Protein AF-A0A4S3KT62-F1 (afdb_monomer)

pLDDT: mean 80.9, std 19.85, range [43.88, 98.56]

Secondary structure (DSSP, 8-state):
------S---SSS-------------------------PPPPPS-------GGG---PPPPPBPHHHHHHHHHHHTT--GGGGSSSSS-B-TTSPEEEEEEESS--HHHHHHHHHTT-EEEEEEGGGTEEEEEE-GGGHHHHHTSTTEEEEE--------

Radius of gyration: 25.29 Å; Cα contacts (8 Å, |Δi|>4): 196; chains: 1; bounding box: 35×58×88 Å

Solvent-accessible surface area (backbone atoms only — not comparable to full-atom values): 10261 Å² total; per-residue (Å²): 140,90,88,89,80,89,90,84,88,83,86,87,86,87,89,87,84,82,81,95,78,82,88,80,92,77,75,94,75,84,73,83,74,76,85,72,78,82,72,78,77,74,78,91,79,74,78,72,75,73,63,79,80,75,63,68,84,72,79,59,25,56,64,39,66,71,56,54,52,51,26,53,41,46,76,73,66,49,62,34,74,75,24,68,74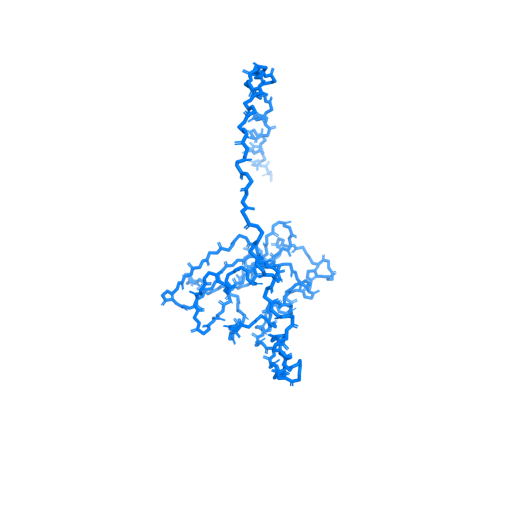,64,67,50,40,32,42,98,86,50,24,37,43,36,31,37,32,33,82,63,69,43,74,68,47,54,52,51,39,40,74,32,45,42,37,82,72,46,77,39,60,96,74,22,31,38,34,28,32,28,43,51,87,34,52,65,50,44,25,62,41,81,58,44,60,32,36,37,55,57,84,70,86,77,84,124

Nearest PDB structures (foldseek):
  8c4x-assembly2_B  TM=6.995E-01  e=1.129E-01  Actinomadura keratinilytica
  4f3q-assembly1_A  TM=5.411E-01  e=3.584E-01  Coxiella burnetii RSA 493
  3c9g-assembly1_B  TM=4.752E-01  e=4.383E+00  Archaeoglobus fulgidus DSM 4304

Mean predicted aligned error: 13.96 Å

Organism: NCBI:txid993689

Sequence (160 aa):
MPKKKLAYLRMAHECARLPLLFMLLGALGACAVPAVPERPAPPAAALNAMDPRAATTRVPAPVAPALRAAAAALLGGAAPADYARGSVRADASGRLQVYVHADAVTPALVAALEQAGLRQTSAVPALDVVQGWVAPRDLDALAHVAGVSAITPPRYAVTR

Foldseek 3Di:
DDDDDDDPPPDPDDDPDDDDDDDDDDDPPPPDDPDDPDDPDDPPPDPPPPPPVPPPPDDFAAEDPVLLVLLVVVVVPDQQVVQCDDLWHADNVRWIKKKFAFPFDDPVLQVQLVVLAFPPWDDDRVRNIIIGTGHSVSRRSNRPRPGTRHMGGDDDPPPD

Structure (mmCIF, N/CA/C/O backbone):
data_AF-A0A4S3KT62-F1
#
_entry.id   AF-A0A4S3KT62-F1
#
loop_
_atom_site.group_PDB
_atom_site.id
_atom_site.type_symbol
_atom_site.label_atom_id
_atom_site.label_alt_id
_atom_site.label_comp_id
_atom_site.label_asym_id
_atom_site.label_entity_id
_atom_site.label_seq_id
_atom_site.pdbx_PDB_ins_code
_atom_site.Cartn_x
_atom_site.Cartn_y
_atom_site.Cartn_z
_atom_site.occupancy
_atom_site.B_iso_or_equiv
_atom_site.auth_seq_id
_atom_site.auth_comp_id
_atom_site.auth_asym_id
_atom_site.auth_atom_id
_atom_site.pdbx_PDB_model_num
ATOM 1 N N . MET A 1 1 ? 9.739 14.536 -41.100 1.00 43.88 1 MET A N 1
ATOM 2 C CA . MET A 1 1 ? 9.854 15.971 -40.750 1.00 43.88 1 MET A CA 1
ATOM 3 C C . MET A 1 1 ? 8.962 16.279 -39.546 1.00 43.88 1 MET A C 1
ATOM 5 O O . MET A 1 1 ? 7.774 15.993 -39.625 1.00 43.88 1 MET A O 1
ATOM 9 N N . PRO A 1 2 ? 9.519 16.783 -38.429 1.00 51.16 2 PRO A N 1
ATOM 10 C CA . PRO A 1 2 ? 8.846 16.909 -37.133 1.00 51.16 2 PRO A CA 1
ATOM 11 C C . PRO A 1 2 ? 8.426 18.359 -36.835 1.00 51.16 2 PRO A C 1
ATOM 13 O O . PRO A 1 2 ? 9.245 19.260 -36.973 1.00 51.16 2 PRO A O 1
ATOM 16 N N . LYS A 1 3 ? 7.197 18.607 -36.360 1.00 49.03 3 LYS A N 1
ATOM 17 C CA . LYS A 1 3 ? 6.813 19.906 -35.760 1.00 49.03 3 LYS A CA 1
ATOM 18 C C . LYS A 1 3 ? 5.662 19.772 -34.760 1.00 49.03 3 LYS A C 1
ATOM 20 O O . LYS A 1 3 ? 4.564 20.200 -35.076 1.00 49.03 3 LYS A O 1
ATOM 25 N N . LYS A 1 4 ? 5.902 19.219 -33.564 1.00 50.59 4 LYS A N 1
ATOM 26 C CA . LYS A 1 4 ? 5.100 19.509 -32.348 1.00 50.59 4 LYS A CA 1
ATOM 27 C C . LYS A 1 4 ? 5.974 19.390 -31.086 1.00 50.59 4 LYS A C 1
ATOM 29 O O . LYS A 1 4 ? 5.786 18.509 -30.258 1.00 50.59 4 LYS A O 1
ATOM 34 N N . LYS A 1 5 ? 6.981 20.263 -30.978 1.00 52.66 5 LYS A N 1
ATOM 35 C CA . LYS A 1 5 ? 7.607 20.667 -29.704 1.00 52.66 5 LYS A CA 1
ATOM 36 C C . LYS A 1 5 ? 7.093 22.076 -29.376 1.00 52.66 5 LYS A C 1
ATOM 38 O O . LYS A 1 5 ? 6.821 22.829 -30.302 1.00 52.66 5 LYS A O 1
ATOM 43 N N . LEU A 1 6 ? 7.066 22.410 -28.085 1.00 53.78 6 LEU A N 1
ATOM 44 C CA . LEU A 1 6 ? 6.725 23.707 -27.472 1.00 53.78 6 LEU A CA 1
ATOM 45 C C . LEU A 1 6 ? 5.236 24.004 -27.247 1.00 53.78 6 LEU A C 1
ATOM 47 O O . LEU A 1 6 ? 4.636 24.786 -27.972 1.00 53.78 6 LEU A O 1
ATOM 51 N N . ALA A 1 7 ? 4.688 23.474 -26.151 1.00 51.69 7 ALA A N 1
ATOM 52 C CA . ALA A 1 7 ? 3.629 24.153 -25.397 1.00 51.69 7 ALA A CA 1
ATOM 53 C C . ALA A 1 7 ? 3.525 23.625 -23.951 1.00 51.69 7 ALA A C 1
ATOM 55 O O . ALA A 1 7 ? 2.437 23.303 -23.505 1.00 51.69 7 ALA A O 1
ATOM 56 N N . TYR A 1 8 ? 4.636 23.467 -23.219 1.00 46.19 8 TYR A N 1
ATOM 57 C CA . TYR A 1 8 ? 4.567 23.124 -21.783 1.00 46.19 8 TYR A CA 1
ATOM 58 C C . TYR A 1 8 ? 5.753 23.688 -20.982 1.00 46.19 8 TYR A C 1
ATOM 60 O O . TYR A 1 8 ? 6.377 23.015 -20.172 1.00 46.19 8 TYR A O 1
ATOM 68 N N . LEU A 1 9 ? 6.088 24.954 -21.237 1.00 50.56 9 LEU A N 1
ATOM 69 C CA . LEU A 1 9 ? 7.037 25.736 -20.438 1.00 50.56 9 LEU A CA 1
ATOM 70 C C . LEU A 1 9 ? 6.368 27.069 -20.074 1.00 50.56 9 LEU A C 1
ATOM 72 O O . LEU A 1 9 ? 6.695 28.107 -20.639 1.00 50.56 9 LEU A O 1
ATOM 76 N N . ARG A 1 10 ? 5.338 27.032 -19.213 1.00 50.53 10 ARG A N 1
ATOM 77 C CA . ARG A 1 10 ? 4.727 28.253 -18.644 1.00 50.53 10 ARG A CA 1
ATOM 78 C C . ARG A 1 10 ? 3.808 28.024 -17.429 1.00 50.53 10 ARG A C 1
ATOM 80 O O . ARG A 1 10 ? 2.753 28.629 -17.349 1.00 50.53 10 ARG A O 1
ATOM 87 N N . MET A 1 11 ? 4.187 27.172 -16.473 1.00 49.84 11 MET A N 1
ATOM 88 C CA . MET A 1 11 ? 3.532 27.143 -15.142 1.00 49.84 11 MET A CA 1
ATOM 89 C C . MET A 1 11 ? 4.532 26.918 -13.997 1.00 49.84 11 MET A C 1
ATOM 91 O O . MET A 1 11 ? 4.229 26.273 -13.002 1.00 49.84 11 MET A O 1
ATOM 95 N N . ALA A 1 12 ? 5.752 27.434 -14.143 1.00 49.59 12 ALA A N 1
ATOM 96 C CA . ALA A 1 12 ? 6.780 27.367 -13.108 1.00 49.59 12 ALA A CA 1
ATOM 97 C C . ALA A 1 12 ? 7.318 28.764 -12.796 1.00 49.59 12 ALA A C 1
ATOM 99 O O . ALA A 1 12 ? 8.511 28.975 -12.889 1.00 49.59 12 ALA A O 1
ATOM 100 N N . HIS A 1 13 ? 6.450 29.730 -12.499 1.00 46.94 13 HIS A N 1
ATOM 101 C CA . HIS A 1 13 ? 6.832 31.029 -11.937 1.00 46.94 13 HIS A CA 1
ATOM 102 C C . HIS A 1 13 ? 5.561 31.704 -11.426 1.00 46.94 13 HIS A C 1
ATOM 104 O O . HIS A 1 13 ? 4.910 32.360 -12.217 1.00 46.94 13 HIS A O 1
ATOM 110 N N . GLU A 1 14 ? 5.182 31.474 -10.164 1.00 50.09 14 GLU A N 1
ATOM 111 C CA . GLU A 1 14 ? 4.379 32.378 -9.310 1.00 50.09 14 GLU A CA 1
ATOM 112 C C . GLU A 1 14 ? 3.815 31.599 -8.115 1.00 50.09 14 GLU A C 1
ATOM 114 O O . GLU A 1 14 ? 2.719 31.061 -8.161 1.00 50.09 14 GLU A O 1
ATOM 119 N N . CYS A 1 15 ? 4.598 31.498 -7.041 1.00 46.06 15 CYS A N 1
ATOM 120 C CA . CYS A 1 15 ? 4.083 31.440 -5.665 1.00 46.06 15 CYS A CA 1
ATOM 121 C C . CYS A 1 15 ? 5.236 31.687 -4.678 1.00 46.06 15 CYS A C 1
ATOM 123 O O . CYS A 1 15 ? 5.443 30.973 -3.704 1.00 46.06 15 CYS A O 1
ATOM 125 N N . ALA A 1 16 ? 6.044 32.704 -4.980 1.00 52.78 16 ALA A N 1
ATOM 126 C CA . ALA A 1 16 ? 7.079 33.226 -4.102 1.00 52.78 16 ALA A CA 1
ATOM 127 C C . ALA A 1 16 ? 6.808 34.718 -3.924 1.00 52.78 16 ALA A C 1
ATOM 129 O O . ALA A 1 16 ? 7.334 35.533 -4.677 1.00 52.78 16 ALA A O 1
ATOM 130 N N . ARG A 1 17 ? 5.908 35.046 -2.991 1.00 56.53 17 ARG A N 1
ATOM 131 C CA . ARG A 1 17 ? 5.770 36.349 -2.317 1.00 56.53 17 ARG A CA 1
ATOM 132 C C . ARG A 1 17 ? 4.512 36.314 -1.452 1.00 56.53 17 ARG A C 1
ATOM 134 O O . ARG A 1 17 ? 3.429 36.652 -1.913 1.00 56.53 17 ARG A O 1
ATOM 141 N N . LEU A 1 18 ? 4.668 35.953 -0.182 1.00 46.91 18 LEU A N 1
ATOM 142 C CA . LEU A 1 18 ? 3.837 36.570 0.845 1.00 46.91 18 LEU A CA 1
ATOM 143 C C . LEU A 1 18 ? 4.728 37.194 1.918 1.00 46.91 18 LEU A C 1
ATOM 145 O O . LEU A 1 18 ? 5.777 36.631 2.244 1.00 46.91 18 LEU A O 1
ATOM 149 N N . PRO A 1 19 ? 4.362 38.400 2.376 1.00 57.19 19 PRO A N 1
ATOM 150 C CA . PRO A 1 19 ? 5.253 39.278 3.090 1.00 57.19 19 PRO A CA 1
ATOM 151 C C . PRO A 1 19 ? 5.316 38.934 4.575 1.00 57.19 19 PRO A C 1
ATOM 153 O O . PRO A 1 19 ? 4.338 38.609 5.243 1.00 57.19 19 PRO A O 1
ATOM 156 N N . LEU A 1 20 ? 6.533 39.097 5.058 1.00 58.12 20 LEU A N 1
ATOM 157 C CA . LEU A 1 20 ? 6.949 39.314 6.424 1.00 58.12 20 LEU A CA 1
ATOM 158 C C . LEU A 1 20 ? 6.267 40.587 6.957 1.00 58.12 20 LEU A C 1
ATOM 160 O O . LEU A 1 20 ? 6.768 41.676 6.707 1.00 58.12 20 LEU A O 1
ATOM 164 N N . LEU A 1 21 ? 5.118 40.470 7.634 1.00 56.38 21 LEU A N 1
ATOM 165 C CA . LEU A 1 21 ? 4.583 41.522 8.512 1.00 56.38 21 LEU A CA 1
ATOM 166 C C . LEU A 1 21 ? 3.419 41.008 9.381 1.00 56.38 21 LEU A C 1
ATOM 168 O O . LEU A 1 21 ? 2.261 41.112 9.001 1.00 56.38 21 LEU A O 1
ATOM 172 N N . PHE A 1 22 ? 3.719 40.501 10.574 1.00 50.97 22 PHE A N 1
ATOM 173 C CA . PHE A 1 22 ? 2.825 40.657 11.728 1.00 50.97 22 PHE A CA 1
ATOM 174 C C . PHE A 1 22 ? 3.692 40.734 12.992 1.00 50.97 22 PHE A C 1
ATOM 176 O O . PHE A 1 22 ? 3.858 39.782 13.749 1.00 50.97 22 PHE A O 1
ATOM 183 N N . MET A 1 23 ? 4.323 41.899 13.163 1.00 55.16 23 MET A N 1
ATOM 184 C CA . MET A 1 23 ? 4.596 42.423 14.496 1.00 55.16 23 MET A CA 1
ATOM 185 C C . MET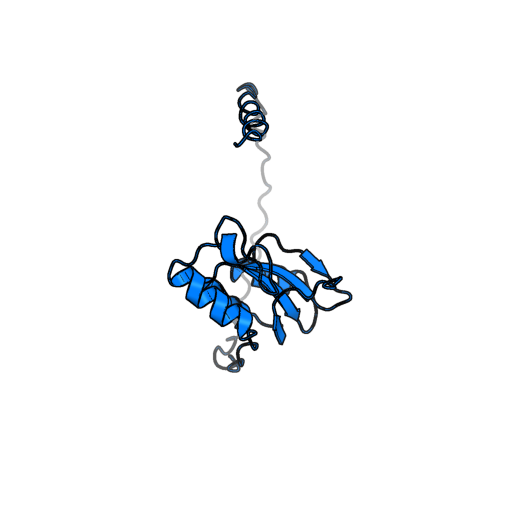 A 1 23 ? 3.256 42.791 15.139 1.00 55.16 23 MET A C 1
ATOM 187 O O . MET A 1 23 ? 2.465 43.473 14.498 1.00 55.16 23 MET A O 1
ATOM 191 N N . LEU A 1 24 ? 3.057 42.371 16.388 1.00 49.00 24 LEU A N 1
ATOM 192 C CA . LEU A 1 24 ? 2.527 43.122 17.542 1.00 49.00 24 LEU A CA 1
ATOM 193 C C . LEU A 1 24 ? 1.879 42.110 18.506 1.00 49.00 24 LEU A C 1
ATOM 195 O O . LEU A 1 24 ? 0.936 41.412 18.162 1.00 49.00 24 LEU A O 1
ATOM 199 N N . LEU A 1 25 ? 2.490 41.888 19.669 1.00 54.78 25 LEU A N 1
ATOM 200 C CA . LEU A 1 25 ? 2.142 42.590 20.911 1.00 54.78 25 LEU A CA 1
ATOM 201 C C . LEU A 1 25 ? 0.799 42.092 21.483 1.00 54.78 25 LEU A C 1
ATOM 203 O O . LEU A 1 25 ? -0.250 42.690 21.273 1.00 54.78 25 LEU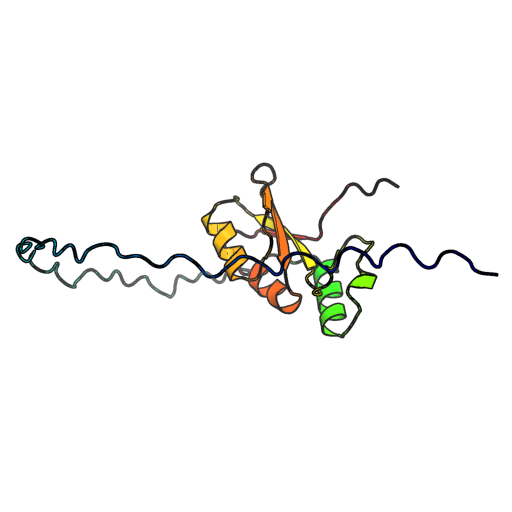 A O 1
ATOM 207 N N . GLY A 1 26 ? 0.858 40.989 22.231 1.00 46.34 26 GLY A N 1
ATOM 208 C CA . GLY A 1 26 ? -0.272 40.420 22.964 1.00 46.34 26 GLY A CA 1
ATOM 209 C C . GLY A 1 26 ? 0.157 40.025 24.372 1.00 46.34 26 GLY A C 1
ATOM 210 O O . GLY A 1 26 ? 0.693 38.944 24.569 1.00 46.34 26 GLY A O 1
ATOM 211 N N . ALA A 1 27 ? -0.024 40.973 25.290 1.00 53.78 27 ALA A N 1
ATOM 212 C CA . ALA A 1 27 ? -0.069 40.895 26.749 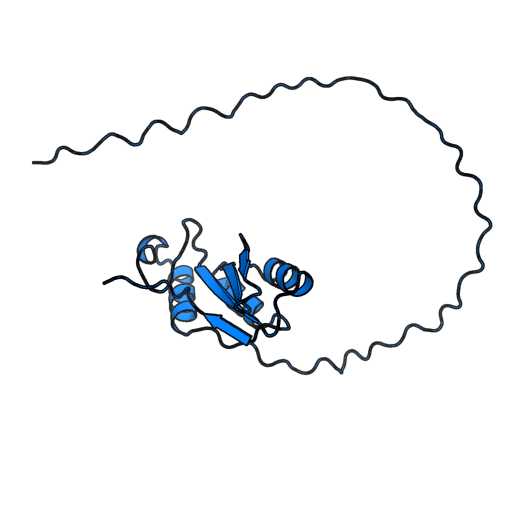1.00 53.78 27 ALA A CA 1
ATOM 213 C C . ALA A 1 27 ? 0.445 39.622 27.456 1.00 53.78 27 ALA A C 1
ATOM 215 O O . ALA A 1 27 ? -0.140 38.543 27.384 1.00 53.78 27 ALA A O 1
ATOM 216 N N . LEU A 1 28 ? 1.448 39.843 28.311 1.00 51.88 28 LEU A N 1
ATOM 217 C CA . LEU A 1 28 ? 1.714 39.074 29.526 1.00 51.88 28 LEU A CA 1
ATOM 218 C C . LEU A 1 28 ? 0.455 39.057 30.415 1.00 51.88 28 LEU A C 1
ATOM 220 O O . LEU A 1 28 ? 0.272 39.907 31.282 1.00 51.88 28 LEU A O 1
ATOM 224 N N . GLY A 1 29 ? -0.430 38.094 30.178 1.00 52.28 29 GLY A N 1
ATOM 225 C CA . GLY A 1 29 ? -1.530 37.753 31.070 1.00 52.28 29 GLY A CA 1
ATOM 226 C C . GLY A 1 29 ? -1.053 36.745 32.106 1.00 52.28 29 GLY A C 1
ATOM 227 O O . GLY A 1 29 ? -1.168 35.540 31.897 1.00 52.28 29 GLY A O 1
ATOM 228 N N . ALA A 1 30 ? -0.514 37.234 33.222 1.00 58.22 30 ALA A N 1
ATOM 229 C CA . ALA A 1 30 ? -0.285 36.431 34.416 1.00 58.22 30 ALA A CA 1
ATOM 230 C C . ALA A 1 30 ? -1.641 36.029 35.023 1.00 58.22 30 ALA A C 1
ATOM 232 O O . ALA A 1 30 ? -2.171 36.704 35.903 1.00 58.22 30 ALA A O 1
ATOM 233 N N . CYS A 1 31 ? -2.229 34.934 34.540 1.00 50.91 31 CYS A N 1
ATOM 234 C CA . CYS A 1 31 ? -3.298 34.264 35.270 1.00 50.91 31 CYS A CA 1
ATOM 235 C C . CYS A 1 31 ? -2.651 33.473 36.405 1.00 50.91 31 CYS A C 1
ATOM 237 O O . CYS A 1 31 ? -2.031 32.434 36.184 1.00 50.91 31 CYS A O 1
ATOM 239 N N . ALA A 1 32 ? -2.769 34.008 37.619 1.00 59.44 32 ALA A N 1
ATOM 240 C CA . ALA A 1 32 ? -2.494 33.287 38.848 1.00 59.44 32 ALA A CA 1
ATOM 241 C C . ALA A 1 32 ? -3.310 31.986 38.850 1.00 59.44 32 ALA A C 1
ATOM 243 O O . ALA A 1 32 ? -4.537 32.006 38.946 1.00 59.44 32 ALA A O 1
ATOM 244 N N . VAL A 1 33 ? -2.618 30.858 38.692 1.00 70.25 33 VAL A N 1
ATOM 245 C CA . VAL A 1 33 ? -3.211 29.526 38.801 1.00 70.25 33 VAL A CA 1
ATOM 246 C C . VAL A 1 33 ? -3.435 29.261 40.294 1.00 70.25 33 VAL A C 1
ATOM 248 O O . VAL A 1 33 ? -2.459 29.259 41.046 1.00 70.25 33 VAL A O 1
ATOM 251 N N . PRO A 1 34 ? -4.684 29.084 40.763 1.00 67.62 34 PRO A N 1
ATOM 252 C CA . PRO A 1 34 ? -4.938 28.741 42.155 1.00 67.62 34 PRO A CA 1
ATOM 253 C C . PRO A 1 34 ? -4.291 27.391 42.470 1.00 67.62 34 PRO A C 1
ATOM 255 O O . PRO A 1 34 ? -4.402 26.441 41.694 1.00 67.62 34 PRO A O 1
ATOM 258 N N . ALA A 1 35 ? -3.602 27.329 43.609 1.00 67.38 35 ALA A N 1
ATOM 259 C CA . ALA A 1 35 ? -2.986 26.120 44.132 1.00 67.38 35 ALA A CA 1
ATOM 260 C C . ALA A 1 35 ? -4.037 25.004 44.230 1.00 67.38 35 ALA A C 1
ATOM 262 O O . ALA A 1 35 ? -4.948 25.054 45.058 1.00 67.38 35 ALA A O 1
ATOM 263 N N . VAL A 1 36 ? -3.929 24.014 43.343 1.00 75.81 36 VAL A N 1
ATOM 264 C CA . VAL A 1 36 ? -4.752 22.807 43.383 1.00 75.81 36 VAL A CA 1
ATOM 265 C C . VAL A 1 36 ? -4.271 21.979 44.578 1.00 75.81 36 VAL A C 1
ATOM 267 O O . VAL A 1 36 ? -3.081 21.664 44.626 1.00 75.81 36 VAL A O 1
ATOM 270 N N . PRO A 1 37 ? -5.141 21.633 45.545 1.00 72.00 37 PRO A N 1
ATOM 271 C CA . PRO A 1 37 ? -4.764 20.776 46.658 1.00 72.00 37 PRO A CA 1
ATOM 272 C C . PRO A 1 37 ? -4.247 19.443 46.120 1.00 72.00 37 PRO A C 1
ATOM 274 O O . PRO A 1 37 ? -4.899 18.784 45.305 1.00 72.00 37 PRO A O 1
ATOM 277 N N . GLU A 1 38 ? -3.044 19.096 46.565 1.00 64.88 38 GLU A N 1
ATOM 278 C CA . GLU A 1 38 ? -2.298 17.899 46.207 1.00 64.88 38 GLU A CA 1
ATOM 279 C C . GLU A 1 38 ? -3.171 16.664 46.465 1.00 64.88 38 GLU A C 1
ATOM 281 O O . GLU A 1 38 ? -3.442 16.275 47.602 1.00 64.88 38 GLU A O 1
ATOM 286 N N . ARG A 1 39 ? -3.707 16.090 45.383 1.00 77.06 39 ARG A N 1
ATOM 287 C CA . ARG A 1 39 ? -4.488 14.857 45.443 1.00 77.06 39 ARG A CA 1
ATOM 288 C C . ARG A 1 39 ? -3.516 13.743 45.860 1.00 77.06 39 ARG A C 1
ATOM 290 O O . ARG A 1 39 ? -2.501 13.588 45.180 1.00 77.06 39 ARG A O 1
ATOM 297 N N . PRO A 1 40 ? -3.795 12.977 46.933 1.00 74.31 40 PRO A N 1
ATOM 298 C CA . PRO A 1 40 ? -2.914 11.906 47.385 1.00 74.31 40 PRO A CA 1
ATOM 299 C C . PRO A 1 40 ? -2.621 10.961 46.221 1.00 74.31 40 PRO A C 1
ATOM 301 O O . PRO A 1 40 ? -3.538 10.535 45.510 1.00 74.31 40 PRO A O 1
ATOM 304 N N . ALA A 1 41 ? -1.331 10.706 46.002 1.00 70.50 41 ALA A N 1
ATOM 305 C CA . ALA A 1 41 ? -0.845 9.882 44.911 1.00 70.50 41 ALA A CA 1
ATOM 306 C C . ALA A 1 41 ? -1.590 8.532 44.903 1.00 70.50 41 ALA A C 1
ATOM 308 O O . ALA A 1 41 ? -1.656 7.873 45.947 1.00 70.50 41 ALA A O 1
ATOM 309 N N . PRO A 1 42 ? -2.171 8.107 43.765 1.00 72.88 42 PRO A N 1
ATOM 310 C CA . PRO A 1 42 ? -2.740 6.774 43.669 1.00 72.88 42 PRO A CA 1
ATOM 311 C C . PRO A 1 42 ? -1.637 5.738 43.950 1.00 72.88 42 PRO A C 1
ATOM 313 O O . PRO A 1 42 ? -0.496 5.932 43.520 1.00 72.88 42 PRO A O 1
ATOM 316 N N . PRO A 1 43 ? -1.940 4.646 44.673 1.00 66.25 43 PRO A N 1
ATOM 317 C CA . PRO A 1 43 ? -0.966 3.600 44.951 1.00 66.25 43 PRO A CA 1
ATOM 318 C C . PRO A 1 43 ? -0.390 3.063 43.636 1.00 66.25 43 PRO A C 1
ATOM 320 O O . PRO A 1 43 ? -1.129 2.675 42.733 1.00 66.25 43 PRO A O 1
ATOM 323 N N . ALA A 1 44 ? 0.941 3.020 43.546 1.00 61.28 44 ALA A N 1
ATOM 324 C CA . ALA A 1 44 ? 1.734 2.591 42.388 1.00 61.28 44 ALA A CA 1
ATOM 325 C C . ALA A 1 44 ? 1.589 1.093 42.017 1.00 61.28 44 ALA A C 1
ATOM 327 O O . ALA A 1 44 ? 2.455 0.518 41.362 1.00 61.28 44 ALA A O 1
ATOM 328 N N . ALA A 1 45 ? 0.509 0.436 42.440 1.00 57.00 45 ALA A N 1
ATOM 329 C CA . ALA A 1 45 ? 0.346 -1.011 42.440 1.00 57.00 45 ALA A CA 1
ATOM 330 C C . ALA A 1 45 ? -0.915 -1.445 41.678 1.00 57.00 45 ALA A C 1
ATOM 332 O O . ALA A 1 45 ? -1.805 -2.080 42.229 1.00 57.00 45 ALA A O 1
ATOM 333 N N . ALA A 1 46 ? -0.991 -1.088 40.399 1.00 55.19 46 ALA A N 1
ATOM 334 C CA . ALA A 1 46 ? -1.775 -1.822 39.403 1.00 55.19 46 ALA A CA 1
ATOM 335 C C . ALA A 1 46 ? -1.225 -1.534 37.997 1.00 55.19 46 ALA A C 1
ATOM 337 O O . ALA A 1 46 ? -1.966 -1.275 37.050 1.00 55.19 46 ALA A O 1
ATOM 338 N N . LEU A 1 47 ? 0.106 -1.569 37.855 1.00 55.50 47 LEU A N 1
ATOM 339 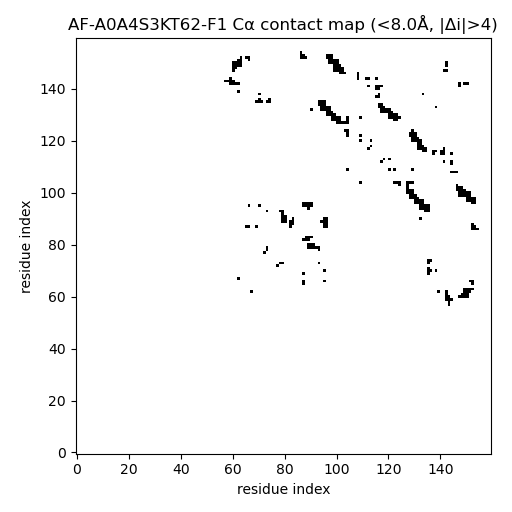C CA . LEU A 1 47 ? 0.724 -1.894 36.574 1.00 55.50 47 LEU A CA 1
ATOM 340 C C . LEU A 1 47 ? 0.316 -3.334 36.280 1.00 55.50 47 LEU A C 1
ATOM 342 O O . LEU A 1 47 ? 1.007 -4.278 36.654 1.00 55.50 47 LEU A O 1
ATOM 346 N N . ASN A 1 48 ? -0.865 -3.488 35.678 1.00 55.88 48 ASN A N 1
ATOM 347 C CA . ASN A 1 48 ? -1.228 -4.693 34.963 1.00 55.88 48 ASN A CA 1
ATOM 348 C C . ASN A 1 48 ? -0.048 -4.982 34.046 1.00 55.88 48 ASN A C 1
ATOM 350 O O . ASN A 1 48 ? 0.190 -4.250 33.083 1.00 55.88 48 ASN A O 1
ATOM 354 N N . ALA A 1 49 ? 0.732 -5.993 34.424 1.00 55.72 49 ALA A N 1
ATOM 355 C CA . ALA A 1 49 ? 1.716 -6.619 33.578 1.00 55.72 49 ALA A CA 1
ATOM 356 C C . ALA A 1 49 ? 0.938 -7.112 32.363 1.00 55.72 49 ALA A C 1
ATOM 358 O O . ALA A 1 49 ? 0.338 -8.183 32.374 1.00 55.72 49 ALA A O 1
ATOM 359 N N . MET A 1 50 ? 0.844 -6.241 31.364 1.00 57.97 50 MET A N 1
ATOM 360 C CA . MET A 1 50 ? 0.340 -6.556 30.050 1.00 57.97 50 MET A CA 1
ATOM 361 C C . MET A 1 50 ? 1.324 -7.585 29.530 1.00 57.97 50 MET A C 1
ATOM 363 O O . MET A 1 50 ? 2.429 -7.226 29.134 1.00 57.97 50 MET A O 1
ATOM 367 N N . ASP A 1 51 ? 0.974 -8.856 29.721 1.00 58.19 51 ASP A N 1
ATOM 368 C CA . ASP A 1 51 ? 1.841 -9.991 29.471 1.00 58.19 51 ASP A CA 1
ATOM 369 C C . ASP A 1 51 ? 2.349 -9.880 28.026 1.00 58.19 51 ASP A C 1
ATOM 371 O O . ASP A 1 51 ? 1.568 -10.055 27.082 1.00 58.19 51 ASP A O 1
ATOM 375 N N . PRO A 1 52 ? 3.632 -9.534 27.806 1.00 59.38 52 PRO A N 1
ATOM 376 C CA . PRO A 1 52 ? 4.149 -9.285 26.464 1.00 59.38 52 PRO A CA 1
ATOM 377 C C . PRO A 1 52 ? 4.184 -10.573 25.625 1.00 59.38 52 PRO A C 1
ATOM 379 O O . PRO A 1 52 ? 4.515 -10.535 24.440 1.00 59.38 52 PRO A O 1
ATOM 382 N N . ARG A 1 53 ? 3.839 -11.725 26.220 1.00 53.75 53 ARG A N 1
ATOM 383 C CA . ARG A 1 53 ? 3.812 -13.036 25.568 1.00 53.75 53 ARG A CA 1
ATOM 384 C C . ARG A 1 53 ? 2.508 -13.363 24.855 1.00 53.75 53 ARG A C 1
ATOM 386 O O . ARG A 1 53 ? 2.497 -14.319 24.088 1.00 53.75 53 ARG A O 1
ATOM 393 N N . ALA A 1 54 ? 1.455 -12.559 25.002 1.00 52.62 54 ALA A N 1
ATOM 394 C CA . ALA A 1 54 ? 0.270 -12.671 24.147 1.00 52.62 54 ALA A CA 1
ATOM 395 C C . ALA A 1 54 ? 0.440 -11.931 22.802 1.00 52.62 54 ALA A C 1
ATOM 397 O O . ALA A 1 54 ? -0.540 -11.566 22.155 1.00 52.62 54 ALA A O 1
ATOM 398 N N . ALA A 1 55 ? 1.681 -11.707 22.353 1.00 61.34 55 ALA A N 1
ATOM 399 C CA . ALA A 1 55 ? 1.976 -11.379 20.966 1.00 61.34 55 ALA A CA 1
ATOM 400 C C . ALA A 1 55 ? 1.728 -12.627 20.108 1.00 61.34 55 ALA A C 1
ATOM 402 O O . ALA A 1 55 ? 2.659 -13.324 19.703 1.00 61.34 55 ALA A O 1
ATOM 403 N N . THR A 1 56 ? 0.453 -12.938 19.866 1.00 69.12 56 THR A N 1
ATOM 404 C CA . THR A 1 56 ? 0.049 -13.935 18.877 1.00 69.12 56 THR A CA 1
ATOM 405 C C . THR A 1 56 ? 0.793 -13.609 17.591 1.00 69.12 56 THR A C 1
ATOM 407 O O . THR A 1 56 ? 0.618 -12.520 17.041 1.00 69.12 56 THR A O 1
ATOM 410 N N . THR A 1 57 ? 1.672 -14.513 17.152 1.00 74.50 57 THR A N 1
ATOM 411 C CA . THR A 1 57 ? 2.430 -14.354 15.912 1.00 74.50 57 THR A CA 1
ATOM 412 C C . THR A 1 57 ? 1.430 -14.211 14.775 1.00 74.50 57 THR A C 1
ATOM 414 O O . THR A 1 57 ? 0.829 -15.185 14.326 1.00 74.50 57 THR A O 1
ATOM 417 N N . ARG A 1 58 ? 1.177 -12.968 14.363 1.00 82.38 58 ARG A N 1
ATOM 418 C CA . ARG A 1 58 ? 0.221 -12.681 13.304 1.00 82.38 58 ARG A CA 1
ATOM 419 C C . ARG A 1 58 ? 0.876 -13.047 11.986 1.00 82.38 58 ARG A C 1
ATOM 421 O O . ARG A 1 58 ? 1.971 -12.575 11.687 1.00 82.38 58 ARG A O 1
ATOM 428 N N . VAL A 1 59 ? 0.197 -13.878 11.205 1.00 91.94 59 VAL A N 1
ATOM 429 C CA . VAL A 1 59 ? 0.612 -14.146 9.831 1.00 91.94 59 VAL A CA 1
ATOM 430 C C . VAL A 1 59 ? 0.470 -12.843 9.037 1.00 91.94 59 VAL A C 1
ATOM 432 O O . VAL A 1 59 ? -0.607 -12.241 9.081 1.00 91.94 59 VAL A O 1
ATOM 435 N N . PRO A 1 60 ? 1.524 -12.381 8.342 1.00 95.50 60 PRO A N 1
ATOM 436 C CA . PRO A 1 60 ? 1.442 -11.190 7.509 1.00 95.50 60 PRO A CA 1
ATOM 437 C C . PRO A 1 60 ? 0.389 -11.362 6.415 1.00 95.50 60 PRO A C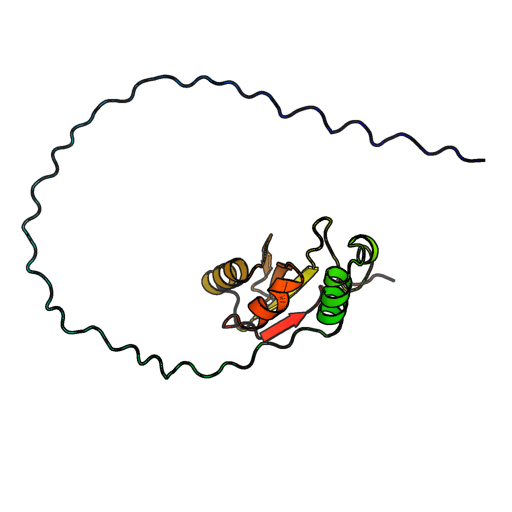 1
ATOM 439 O O . PRO A 1 60 ? 0.249 -12.444 5.837 1.00 95.50 60 PRO A O 1
ATOM 442 N N . ALA A 1 61 ? -0.326 -10.288 6.102 1.00 96.94 61 ALA A N 1
ATOM 443 C CA . ALA A 1 61 ? -1.303 -10.291 5.030 1.00 96.94 61 ALA A CA 1
ATOM 444 C C . ALA A 1 61 ? -0.633 -10.604 3.677 1.00 96.94 61 ALA A C 1
ATOM 446 O O . ALA A 1 61 ? 0.471 -10.124 3.390 1.00 96.94 61 ALA A O 1
ATOM 447 N N . PRO A 1 62 ? -1.283 -11.385 2.800 1.00 97.69 62 PRO A N 1
ATOM 448 C CA . PRO A 1 62 ? -0.761 -11.650 1.472 1.00 97.69 62 PRO A CA 1
ATOM 449 C C . PRO A 1 62 ? -0.642 -10.355 0.658 1.00 97.69 62 PRO A C 1
ATOM 451 O O . PRO A 1 62 ? -1.582 -9.568 0.533 1.00 97.69 62 PRO A O 1
ATOM 454 N N . VAL A 1 63 ? 0.526 -10.177 0.044 1.00 98.25 63 VAL A N 1
ATOM 455 C CA . VAL A 1 63 ? 0.800 -9.112 -0.926 1.00 98.25 63 VAL A CA 1
ATOM 456 C C . VAL A 1 63 ? 0.743 -9.711 -2.323 1.00 98.25 63 VAL A C 1
ATOM 458 O O . VAL A 1 63 ? 1.437 -10.691 -2.605 1.00 98.25 63 VAL A O 1
ATOM 461 N N . ALA A 1 64 ? -0.055 -9.115 -3.209 1.00 97.19 64 ALA A N 1
ATOM 46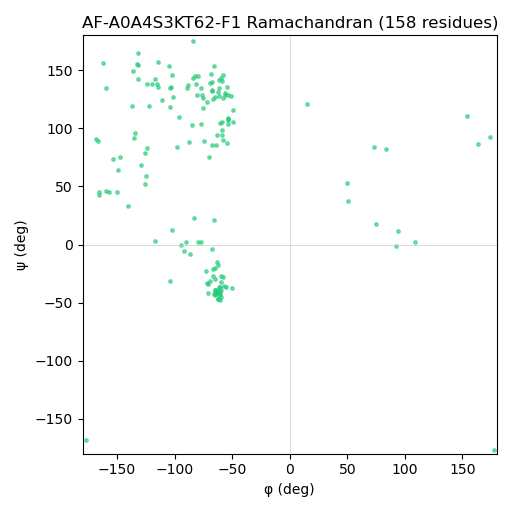2 C CA . ALA A 1 64 ? -0.218 -9.596 -4.575 1.00 97.19 64 ALA A CA 1
ATOM 463 C C . ALA A 1 64 ? 1.142 -9.734 -5.302 1.00 97.19 64 ALA A C 1
ATOM 465 O O . ALA A 1 64 ? 1.946 -8.795 -5.270 1.00 97.19 64 ALA A O 1
ATOM 466 N N . PRO A 1 65 ? 1.394 -10.842 -6.033 1.00 96.75 65 PRO A N 1
ATOM 467 C CA . PRO A 1 65 ? 2.677 -11.075 -6.704 1.00 96.75 65 PRO A CA 1
ATOM 468 C C . PRO A 1 65 ? 3.102 -9.949 -7.654 1.00 96.75 65 PRO A C 1
ATOM 470 O O . PRO A 1 65 ? 4.275 -9.592 -7.702 1.00 96.75 65 PRO A O 1
ATOM 473 N N . ALA A 1 66 ? 2.144 -9.335 -8.356 1.00 95.69 66 ALA A N 1
ATOM 474 C CA . ALA A 1 66 ? 2.409 -8.210 -9.252 1.00 95.69 66 ALA A CA 1
ATOM 475 C C . ALA A 1 66 ? 3.000 -6.990 -8.520 1.00 95.69 66 ALA A C 1
ATOM 477 O O . ALA A 1 66 ? 3.879 -6.324 -9.061 1.00 95.69 66 ALA A O 1
ATOM 478 N N . LEU A 1 67 ? 2.565 -6.718 -7.282 1.00 97.19 67 LEU A N 1
ATOM 479 C CA . LEU A 1 67 ? 3.132 -5.640 -6.468 1.00 97.19 67 LEU A CA 1
ATOM 480 C C . LEU A 1 67 ? 4.546 -5.981 -5.998 1.00 97.19 67 LEU A C 1
ATOM 482 O O . LEU A 1 67 ? 5.416 -5.119 -6.068 1.00 97.19 67 LEU A O 1
ATOM 486 N N . ARG A 1 68 ? 4.802 -7.230 -5.579 1.00 97.75 68 ARG A N 1
ATOM 487 C CA . ARG A 1 68 ? 6.155 -7.673 -5.194 1.00 97.75 68 ARG A CA 1
ATOM 488 C C . ARG A 1 68 ? 7.135 -7.582 -6.365 1.00 97.75 68 ARG A C 1
ATOM 490 O O . ARG A 1 68 ? 8.240 -7.080 -6.190 1.00 97.75 68 ARG A O 1
ATOM 497 N N . ALA A 1 69 ? 6.718 -8.012 -7.556 1.00 96.38 69 ALA A N 1
ATOM 498 C CA . ALA A 1 69 ? 7.533 -7.919 -8.765 1.00 96.38 69 ALA A CA 1
ATOM 499 C C . ALA A 1 69 ? 7.847 -6.458 -9.131 1.00 96.38 69 ALA A C 1
ATOM 501 O O . ALA A 1 69 ? 9.006 -6.119 -9.363 1.00 96.38 69 ALA A O 1
ATOM 502 N N . ALA A 1 70 ? 6.837 -5.581 -9.113 1.00 96.19 70 ALA A N 1
ATOM 503 C CA . ALA A 1 70 ? 7.031 -4.155 -9.371 1.00 96.19 70 ALA A CA 1
ATOM 504 C C . ALA A 1 70 ? 7.934 -3.496 -8.315 1.00 96.19 70 ALA A C 1
ATOM 506 O O . ALA A 1 70 ? 8.820 -2.718 -8.662 1.00 96.19 70 ALA A O 1
ATOM 507 N N . ALA A 1 71 ? 7.758 -3.837 -7.034 1.00 97.88 71 ALA A N 1
ATOM 508 C CA . ALA A 1 71 ? 8.603 -3.343 -5.953 1.00 97.88 71 ALA A CA 1
ATOM 509 C C . ALA A 1 71 ? 10.069 -3.753 -6.151 1.00 97.88 71 ALA A C 1
ATOM 511 O O . ALA A 1 71 ? 10.952 -2.899 -6.091 1.00 97.88 71 ALA A O 1
ATOM 512 N N . ALA A 1 72 ? 10.328 -5.030 -6.449 1.00 98.00 72 ALA A N 1
ATOM 513 C CA . ALA A 1 72 ? 11.675 -5.531 -6.713 1.00 98.00 72 ALA A CA 1
ATOM 514 C C . ALA A 1 72 ? 12.323 -4.838 -7.923 1.00 98.00 72 ALA A C 1
ATOM 516 O O . ALA A 1 72 ? 13.482 -4.435 -7.852 1.00 98.00 72 ALA A O 1
ATOM 517 N N . ALA A 1 73 ? 11.573 -4.637 -9.008 1.00 97.44 73 ALA A N 1
ATOM 518 C CA . ALA A 1 73 ? 12.067 -3.943 -10.193 1.00 97.44 73 ALA A CA 1
ATOM 519 C C . ALA A 1 73 ? 12.404 -2.468 -9.912 1.00 97.44 73 ALA A C 1
ATOM 521 O O . ALA A 1 73 ? 13.462 -1.998 -10.327 1.00 97.44 73 ALA A O 1
ATOM 522 N N . LEU A 1 74 ? 11.551 -1.745 -9.176 1.00 97.25 74 LEU A N 1
ATOM 523 C CA . LEU A 1 74 ? 11.816 -0.354 -8.783 1.00 97.25 74 LEU A CA 1
ATOM 524 C C . LEU A 1 74 ? 13.034 -0.246 -7.856 1.00 97.25 74 LEU A C 1
ATOM 526 O O . LEU A 1 74 ? 13.858 0.648 -8.034 1.00 97.25 74 LEU A O 1
ATOM 530 N N . LEU A 1 75 ? 13.195 -1.178 -6.911 1.00 97.75 75 LEU A N 1
ATOM 531 C CA . LEU A 1 75 ? 14.399 -1.266 -6.074 1.00 97.75 75 LEU A CA 1
ATOM 532 C C . LEU A 1 75 ? 15.655 -1.602 -6.894 1.00 97.75 75 LEU A C 1
ATOM 534 O O . LEU A 1 75 ? 16.745 -1.160 -6.546 1.00 97.75 75 LEU A O 1
ATOM 538 N N . GLY A 1 76 ? 15.498 -2.338 -7.997 1.00 97.62 76 GLY A N 1
ATOM 539 C CA . GLY A 1 76 ? 16.550 -2.633 -8.972 1.00 97.62 76 GLY A CA 1
ATOM 540 C C . GLY A 1 76 ? 16.841 -1.507 -9.974 1.00 97.62 76 GLY A C 1
ATOM 541 O O . GLY A 1 76 ? 17.684 -1.692 -10.848 1.00 97.62 76 GLY A O 1
ATOM 542 N N . GLY A 1 77 ? 16.166 -0.356 -9.871 1.00 97.06 77 GLY A N 1
ATOM 543 C CA . GLY A 1 77 ? 16.407 0.812 -10.724 1.00 97.06 77 GLY A CA 1
ATOM 544 C C . GLY A 1 77 ? 15.512 0.928 -11.961 1.00 97.06 77 GLY A C 1
ATOM 545 O O . GLY A 1 77 ? 15.788 1.768 -12.818 1.00 97.06 77 GLY A O 1
ATOM 546 N N . ALA A 1 78 ? 14.443 0.131 -12.074 1.00 96.62 78 ALA A N 1
ATOM 547 C CA . ALA A 1 78 ? 13.431 0.342 -13.110 1.00 96.62 78 ALA A CA 1
ATOM 548 C C . ALA A 1 78 ? 12.812 1.745 -12.996 1.00 96.62 78 ALA A C 1
ATOM 550 O O . ALA A 1 78 ? 12.628 2.276 -11.895 1.00 96.62 78 ALA A O 1
ATOM 551 N N . ALA A 1 79 ? 12.459 2.349 -14.132 1.00 96.06 79 ALA A N 1
ATOM 552 C CA . ALA A 1 79 ? 11.895 3.687 -14.130 1.00 96.06 79 ALA A CA 1
ATOM 553 C C . ALA A 1 79 ? 10.415 3.638 -13.699 1.00 96.06 79 ALA A C 1
ATOM 555 O O . ALA A 1 79 ? 9.641 2.845 -14.236 1.00 96.06 79 ALA A O 1
ATOM 556 N N . PRO A 1 80 ? 9.947 4.529 -12.803 1.00 94.25 80 PRO A N 1
ATOM 557 C CA . PRO A 1 80 ? 8.530 4.580 -12.432 1.00 94.25 80 PRO A CA 1
ATOM 558 C C . PRO A 1 80 ? 7.587 4.814 -13.624 1.00 94.25 80 PRO A C 1
ATOM 560 O O . PRO A 1 80 ? 6.444 4.361 -13.616 1.00 94.25 80 PRO A O 1
ATOM 563 N N . ALA A 1 81 ? 8.076 5.485 -14.674 1.00 91.50 81 ALA A N 1
ATOM 564 C CA . ALA A 1 81 ? 7.332 5.740 -15.907 1.00 91.50 81 ALA A CA 1
ATOM 565 C C . ALA A 1 81 ? 6.891 4.453 -16.630 1.00 91.50 81 ALA A C 1
ATOM 567 O O . ALA A 1 81 ? 5.846 4.465 -17.286 1.00 91.50 81 ALA A O 1
ATOM 568 N N . ASP A 1 82 ? 7.616 3.345 -16.453 1.00 89.00 82 ASP A N 1
ATOM 569 C CA . ASP A 1 82 ? 7.272 2.042 -17.036 1.00 89.00 82 ASP A CA 1
ATOM 570 C C . ASP A 1 82 ? 5.973 1.472 -16.437 1.00 89.00 82 ASP A C 1
ATOM 572 O O . ASP A 1 82 ? 5.276 0.676 -17.064 1.00 89.00 82 ASP A O 1
ATOM 576 N N . TYR A 1 83 ? 5.586 1.953 -15.251 1.00 88.94 83 TYR A N 1
ATOM 577 C CA . TYR A 1 83 ? 4.365 1.578 -14.535 1.00 88.94 83 TYR A CA 1
ATOM 578 C C . TYR A 1 83 ? 3.260 2.631 -14.668 1.00 88.94 83 TYR A C 1
ATOM 580 O O . TYR A 1 83 ? 2.259 2.587 -13.956 1.00 88.94 83 TYR A O 1
ATOM 588 N N . ALA A 1 84 ? 3.389 3.604 -15.574 1.00 81.19 84 ALA A N 1
ATOM 589 C CA . ALA A 1 84 ? 2.342 4.610 -15.762 1.00 81.19 84 ALA A CA 1
ATOM 590 C C . ALA A 1 84 ? 1.043 4.008 -16.334 1.00 81.19 84 ALA A C 1
ATOM 592 O O . ALA A 1 84 ? -0.044 4.557 -16.125 1.00 81.19 84 ALA A O 1
ATOM 593 N N . ARG A 1 85 ? 1.158 2.898 -17.077 1.00 73.06 85 ARG A N 1
ATOM 594 C CA . ARG A 1 85 ? 0.071 2.247 -17.819 1.00 73.06 85 ARG A CA 1
ATOM 595 C C . ARG A 1 85 ? 0.127 0.742 -17.575 1.00 73.06 85 ARG A C 1
ATOM 597 O O . ARG A 1 85 ? 0.874 0.028 -18.229 1.00 73.06 85 ARG A O 1
ATOM 604 N N . GLY A 1 86 ? -0.651 0.262 -16.617 1.00 82.00 86 GLY A N 1
ATOM 605 C CA . GLY A 1 86 ? -0.681 -1.151 -16.268 1.00 82.00 86 GLY A CA 1
ATOM 606 C C . GLY A 1 86 ? -1.604 -1.423 -15.093 1.00 82.00 86 GLY A C 1
ATOM 607 O O . GLY A 1 86 ? -2.269 -0.519 -14.585 1.00 82.00 86 GLY A O 1
ATOM 608 N N . SER A 1 87 ? -1.636 -2.682 -14.661 1.00 87.62 87 SER A N 1
ATOM 609 C CA . SER A 1 87 ? -2.366 -3.089 -13.458 1.00 87.62 87 SER A CA 1
ATOM 610 C C . SER A 1 87 ? -1.723 -2.542 -12.183 1.00 87.62 87 SER A C 1
ATOM 612 O O . SER A 1 87 ? -2.424 -2.254 -11.224 1.00 87.62 87 SER A O 1
ATOM 614 N N . VAL A 1 88 ? -0.398 -2.377 -12.167 1.00 94.12 88 VAL A N 1
ATOM 615 C CA . VAL A 1 88 ? 0.343 -1.719 -11.085 1.00 94.12 88 VAL A CA 1
ATOM 616 C C . VAL A 1 88 ? 0.730 -0.324 -11.547 1.00 94.12 88 VAL A C 1
ATOM 618 O O . VAL A 1 88 ? 1.200 -0.164 -12.672 1.00 94.12 88 VAL A O 1
ATOM 621 N N . ARG A 1 89 ? 0.547 0.672 -10.676 1.00 94.38 89 ARG A N 1
ATOM 622 C CA . ARG A 1 89 ? 0.904 2.063 -10.956 1.00 94.38 89 ARG A CA 1
ATOM 623 C C . ARG A 1 89 ? 2.002 2.528 -10.020 1.00 94.38 89 ARG A C 1
ATOM 625 O O . ARG A 1 89 ? 1.935 2.238 -8.828 1.00 94.38 89 ARG A O 1
ATOM 632 N N . ALA A 1 90 ? 2.967 3.267 -10.559 1.00 96.12 90 ALA A N 1
ATOM 633 C CA . ALA A 1 90 ? 3.966 3.977 -9.774 1.00 96.12 90 ALA A CA 1
ATOM 634 C C . ALA A 1 90 ? 3.846 5.492 -9.991 1.00 96.12 90 ALA A C 1
ATOM 636 O O . ALA A 1 90 ? 3.544 5.941 -11.099 1.00 96.12 90 ALA A O 1
ATOM 637 N N . ASP A 1 91 ? 4.048 6.279 -8.936 1.00 95.69 91 ASP A N 1
ATOM 638 C CA . ASP A 1 91 ? 4.121 7.736 -9.048 1.00 95.69 91 ASP A CA 1
ATOM 639 C C . ASP A 1 91 ? 5.534 8.201 -9.437 1.00 95.69 91 ASP A C 1
ATOM 641 O O . ASP A 1 91 ? 6.480 7.417 -9.515 1.00 95.69 91 ASP A O 1
ATOM 645 N N . ALA A 1 92 ? 5.701 9.505 -9.673 1.00 95.56 92 ALA A N 1
ATOM 646 C CA . ALA A 1 92 ? 6.995 10.084 -10.039 1.00 95.56 92 ALA A CA 1
ATOM 647 C C . ALA A 1 92 ? 8.076 9.926 -8.949 1.00 95.56 92 ALA A C 1
ATOM 649 O O . ALA A 1 92 ? 9.260 10.065 -9.241 1.00 95.56 92 ALA A O 1
ATOM 650 N N . SER A 1 93 ? 7.686 9.643 -7.702 1.00 96.38 93 SER A N 1
ATOM 651 C CA . SER A 1 93 ? 8.605 9.356 -6.596 1.00 96.38 93 SER A CA 1
ATOM 652 C C . SER A 1 93 ? 8.941 7.864 -6.480 1.00 96.38 93 SER A C 1
ATOM 654 O O . SER A 1 93 ? 9.641 7.479 -5.546 1.00 96.38 93 SER A O 1
ATOM 656 N N . GLY A 1 94 ? 8.431 7.019 -7.382 1.00 96.75 94 GLY A N 1
ATOM 657 C CA . GLY A 1 94 ? 8.632 5.572 -7.349 1.00 96.75 94 GLY A CA 1
ATOM 658 C C . GLY A 1 94 ? 7.811 4.850 -6.280 1.00 96.75 94 GLY A C 1
ATOM 659 O O . GLY A 1 94 ? 8.140 3.716 -5.940 1.00 96.75 94 GLY A O 1
ATOM 660 N N . ARG A 1 95 ? 6.757 5.468 -5.731 1.00 98.25 95 ARG A N 1
ATOM 661 C CA . ARG A 1 95 ? 5.815 4.777 -4.835 1.00 98.25 95 ARG A CA 1
ATOM 662 C C . ARG A 1 95 ? 4.786 4.008 -5.648 1.00 98.25 95 ARG A C 1
ATOM 664 O O . ARG A 1 95 ? 4.344 4.488 -6.685 1.00 98.25 95 ARG A O 1
ATOM 671 N N . LEU A 1 96 ? 4.367 2.856 -5.145 1.00 97.50 96 LEU A N 1
ATOM 672 C CA . LEU A 1 96 ? 3.347 1.996 -5.735 1.00 97.50 96 LEU A CA 1
ATOM 673 C C . LEU A 1 96 ? 1.955 2.380 -5.237 1.00 97.50 96 LEU A C 1
ATOM 675 O O . LEU A 1 96 ? 1.758 2.558 -4.035 1.00 97.50 96 LEU A O 1
ATOM 679 N N . GLN A 1 97 ? 0.987 2.462 -6.148 1.00 97.38 97 GLN A N 1
ATOM 680 C CA . GLN A 1 97 ? -0.422 2.596 -5.790 1.00 97.38 97 GLN A CA 1
ATOM 681 C C . GLN A 1 97 ? -0.954 1.241 -5.315 1.00 97.38 97 GLN A C 1
ATOM 683 O O . GLN A 1 97 ? -0.802 0.239 -6.021 1.00 97.38 97 GLN A O 1
ATOM 688 N N . VAL A 1 98 ? -1.600 1.205 -4.150 1.00 97.81 98 VAL A N 1
ATOM 689 C CA . VAL A 1 98 ? -2.102 -0.034 -3.536 1.00 97.81 98 VAL A CA 1
ATOM 690 C C . VAL A 1 98 ? -3.515 0.131 -2.988 1.00 97.81 98 VAL A C 1
ATOM 692 O O . VAL A 1 98 ? -3.896 1.215 -2.544 1.00 97.81 98 VAL A O 1
ATOM 695 N N . TYR A 1 99 ? -4.271 -0.966 -3.008 1.00 98.00 99 TYR A N 1
ATOM 696 C CA . TYR A 1 99 ? -5.490 -1.184 -2.232 1.00 98.00 99 TYR A CA 1
ATOM 697 C C . TYR A 1 99 ? -5.167 -2.126 -1.076 1.00 98.00 99 TYR A C 1
ATOM 699 O O . TYR A 1 99 ? -4.768 -3.275 -1.294 1.00 98.00 99 TYR A O 1
ATOM 707 N N . VAL A 1 100 ? -5.344 -1.624 0.139 1.00 98.25 100 VAL A N 1
ATOM 708 C CA . VAL A 1 100 ? -5.237 -2.377 1.385 1.00 98.25 100 VAL A CA 1
ATOM 709 C C . VAL A 1 100 ? -6.644 -2.802 1.781 1.00 98.25 100 VAL A C 1
ATOM 711 O O . VAL A 1 100 ? -7.461 -1.958 2.141 1.00 98.25 100 VAL A O 1
ATOM 714 N N . HIS A 1 101 ? -6.923 -4.097 1.675 1.00 98.12 101 HIS A N 1
ATOM 715 C CA . HIS A 1 101 ? -8.157 -4.703 2.167 1.00 98.12 101 HIS A CA 1
ATOM 716 C C . HIS A 1 101 ? -8.015 -4.939 3.663 1.00 98.12 101 HIS A C 1
ATOM 718 O O . HIS A 1 101 ? -6.950 -5.365 4.125 1.00 98.12 101 HIS A O 1
ATOM 724 N N . ALA A 1 102 ? -9.071 -4.649 4.408 1.00 97.56 102 ALA A N 1
ATOM 725 C CA . ALA A 1 102 ? -9.090 -4.756 5.855 1.00 97.56 102 ALA A CA 1
ATOM 726 C C . ALA A 1 102 ? -10.327 -5.505 6.349 1.00 97.56 102 ALA A C 1
ATOM 728 O O . ALA A 1 102 ? -11.285 -5.680 5.607 1.00 97.56 102 ALA A O 1
ATOM 729 N N . ASP A 1 103 ? -10.304 -5.933 7.609 1.00 95.56 103 ASP A N 1
ATOM 730 C CA . ASP A 1 103 ? -11.490 -6.514 8.253 1.00 95.56 103 ASP A CA 1
ATOM 731 C C . ASP A 1 103 ? -12.556 -5.440 8.539 1.00 95.56 103 ASP A C 1
ATOM 733 O O . ASP A 1 103 ? -13.752 -5.709 8.495 1.00 95.56 103 ASP A O 1
ATOM 737 N N . ALA A 1 104 ? -12.106 -4.222 8.863 1.00 97.06 104 ALA A N 1
ATOM 738 C CA . ALA A 1 104 ? -12.936 -3.036 9.041 1.00 97.06 104 ALA A CA 1
ATOM 739 C C . ALA A 1 104 ? -12.083 -1.767 8.902 1.00 97.06 104 ALA A C 1
ATOM 741 O O . ALA A 1 104 ? -11.009 -1.649 9.506 1.00 97.06 104 ALA A O 1
ATOM 742 N N . VAL A 1 105 ? -12.574 -0.772 8.162 1.00 97.75 105 VAL A N 1
ATOM 743 C CA . VAL A 1 105 ? -11.865 0.506 7.993 1.00 97.75 105 VAL A CA 1
ATOM 744 C C . VAL A 1 105 ? -12.186 1.458 9.145 1.00 97.75 105 VAL A C 1
ATOM 746 O O . VAL A 1 105 ? -13.237 2.094 9.182 1.00 97.75 105 VAL A O 1
ATOM 749 N N . THR A 1 106 ? -11.247 1.580 10.085 1.00 97.50 106 THR A N 1
ATOM 750 C CA . THR A 1 106 ? -11.344 2.478 11.248 1.00 97.50 106 THR A CA 1
ATOM 751 C C . THR A 1 106 ? -10.283 3.585 11.196 1.00 97.50 106 THR A C 1
ATOM 753 O O . THR A 1 106 ? -9.230 3.391 10.583 1.00 97.50 106 THR A O 1
ATOM 756 N N . PRO A 1 107 ? -10.482 4.733 11.876 1.00 97.38 107 PRO A N 1
ATOM 757 C CA . PRO A 1 107 ? -9.455 5.776 11.962 1.00 97.38 107 PRO A CA 1
ATOM 758 C C . PRO A 1 107 ? -8.123 5.274 12.542 1.00 97.38 107 PRO A C 1
ATOM 760 O O . PRO A 1 107 ? -7.057 5.678 12.086 1.00 97.38 107 PRO A O 1
ATOM 763 N N . ALA A 1 108 ? -8.181 4.351 13.509 1.00 97.31 108 ALA A N 1
ATOM 764 C CA . ALA A 1 108 ? -6.997 3.739 14.109 1.00 97.31 108 ALA A CA 1
ATOM 765 C C . ALA A 1 108 ? -6.209 2.891 13.097 1.00 97.31 108 ALA A C 1
ATOM 767 O O . ALA A 1 108 ? -4.984 2.987 13.043 1.00 97.31 108 ALA A O 1
ATOM 768 N N . LEU A 1 109 ? -6.905 2.112 12.260 1.00 97.56 109 LEU A N 1
ATOM 769 C CA . LEU A 1 109 ? -6.270 1.357 11.180 1.00 97.56 109 LEU A CA 1
ATOM 770 C C . LEU A 1 109 ? -5.598 2.294 10.170 1.00 97.56 109 LEU A C 1
ATOM 772 O O . LEU A 1 109 ? -4.451 2.063 9.802 1.00 97.56 109 LEU A O 1
ATOM 776 N N . VAL A 1 110 ? -6.286 3.354 9.732 1.00 98.06 110 VAL A N 1
ATOM 777 C CA . VAL A 1 110 ? -5.723 4.310 8.761 1.00 98.06 110 VAL A CA 1
ATOM 778 C C . VAL A 1 110 ? -4.447 4.952 9.310 1.00 98.06 110 VAL A C 1
ATOM 780 O O . VAL A 1 110 ? -3.433 4.966 8.615 1.00 98.06 110 VAL A O 1
ATOM 783 N N . ALA A 1 111 ? -4.454 5.386 10.573 1.00 97.94 111 ALA A N 1
ATOM 784 C CA . ALA A 1 111 ? -3.262 5.925 11.227 1.00 97.94 111 ALA A CA 1
ATOM 785 C C . ALA A 1 111 ? -2.115 4.897 11.296 1.00 97.94 111 ALA A C 1
ATOM 787 O O . ALA A 1 111 ? -0.963 5.239 11.027 1.00 97.94 111 ALA A O 1
ATOM 788 N N . ALA A 1 112 ? -2.414 3.628 11.597 1.00 97.69 112 ALA A N 1
ATOM 789 C CA . ALA A 1 112 ? -1.413 2.560 11.609 1.00 97.69 112 ALA A CA 1
ATOM 790 C C . ALA A 1 112 ? -0.823 2.293 10.210 1.00 97.69 112 ALA A C 1
ATOM 792 O O . ALA A 1 112 ? 0.385 2.099 10.074 1.00 97.69 112 ALA A O 1
ATOM 793 N N . LEU A 1 113 ? -1.644 2.339 9.155 1.00 98.12 113 LEU A N 1
ATOM 794 C CA . LEU A 1 113 ? -1.183 2.210 7.768 1.00 98.12 113 LEU A CA 1
ATOM 795 C C . LEU A 1 113 ? -0.275 3.377 7.360 1.00 98.12 113 LEU A C 1
ATOM 797 O O . LEU A 1 113 ? 0.737 3.173 6.688 1.00 98.12 113 LEU A O 1
ATOM 801 N N . GLU A 1 114 ? -0.595 4.599 7.786 1.00 98.19 114 GLU A N 1
ATOM 802 C CA . GLU A 1 114 ? 0.252 5.771 7.546 1.00 98.19 114 GLU A CA 1
ATOM 803 C C . GLU A 1 114 ? 1.593 5.667 8.277 1.00 98.19 114 GLU A C 1
ATOM 805 O O . GLU A 1 114 ? 2.647 5.935 7.688 1.00 98.19 114 GLU A O 1
ATOM 810 N N . GLN A 1 115 ? 1.585 5.209 9.530 1.00 97.88 115 GLN A N 1
ATOM 811 C CA . GLN A 1 115 ? 2.811 4.915 10.278 1.00 97.88 115 GLN A CA 1
ATOM 812 C C . GLN A 1 115 ? 3.654 3.833 9.589 1.00 97.88 115 GLN A C 1
ATOM 814 O O . GLN A 1 115 ? 4.877 3.952 9.546 1.00 97.88 115 GLN A O 1
ATOM 819 N N . ALA A 1 116 ? 3.008 2.838 8.977 1.00 97.88 116 ALA A N 1
ATOM 820 C CA . ALA A 1 116 ? 3.654 1.777 8.205 1.00 97.88 116 ALA A CA 1
ATOM 821 C C . ALA A 1 116 ? 4.121 2.200 6.796 1.00 97.88 116 ALA A C 1
ATOM 823 O O . ALA A 1 116 ? 4.654 1.375 6.060 1.00 97.88 116 ALA A O 1
ATOM 824 N N . GLY A 1 117 ? 3.949 3.468 6.403 1.00 98.06 117 GLY A N 1
ATOM 825 C CA . GLY A 1 117 ? 4.503 4.010 5.156 1.00 98.06 117 GLY A CA 1
ATOM 826 C C . GLY A 1 117 ? 3.485 4.297 4.052 1.00 98.06 117 GLY A C 1
ATOM 827 O O . GLY A 1 117 ? 3.879 4.773 2.983 1.00 98.06 117 GLY A O 1
ATOM 828 N N . LEU A 1 118 ? 2.186 4.086 4.290 1.00 98.31 118 LEU A N 1
ATOM 829 C CA . LEU A 1 118 ? 1.147 4.507 3.347 1.00 98.31 118 LEU A CA 1
ATOM 830 C C . LEU A 1 118 ? 1.043 6.042 3.321 1.00 98.31 118 LEU A C 1
ATOM 832 O O . LEU A 1 118 ? 1.138 6.719 4.347 1.00 98.31 118 LEU A O 1
ATOM 836 N N . ARG A 1 119 ? 0.885 6.624 2.135 1.00 98.25 119 ARG A N 1
ATOM 837 C CA . ARG A 1 119 ? 0.788 8.074 1.912 1.00 98.25 119 ARG A CA 1
ATOM 838 C C . ARG A 1 119 ? -0.393 8.395 1.007 1.00 98.25 119 ARG A C 1
ATOM 840 O O . ARG A 1 119 ? -0.772 7.574 0.176 1.00 98.25 119 ARG A O 1
ATOM 847 N N . GLN A 1 120 ? -0.913 9.619 1.136 1.00 95.12 120 GLN A N 1
ATOM 848 C CA . GLN A 1 120 ? -2.083 10.111 0.389 1.00 95.12 120 GLN A CA 1
ATOM 849 C C . GLN A 1 120 ? -3.251 9.116 0.478 1.00 95.12 120 GLN A C 1
ATOM 851 O O . GLN A 1 120 ? -3.761 8.613 -0.523 1.00 95.12 120 GLN A O 1
ATOM 856 N N . THR A 1 121 ? -3.587 8.768 1.713 1.00 93.50 121 THR A N 1
ATOM 857 C CA . THR A 1 121 ? -4.597 7.780 2.066 1.00 93.50 121 THR A CA 1
ATOM 858 C C . THR A 1 121 ? -5.996 8.261 1.693 1.00 93.50 121 THR A C 1
ATOM 860 O O . THR A 1 121 ? -6.359 9.424 1.857 1.00 93.50 121 THR A O 1
ATOM 863 N N . SER A 1 122 ? -6.809 7.342 1.186 1.00 96.88 122 SER A N 1
ATOM 864 C CA . SER A 1 122 ? -8.241 7.531 0.992 1.00 96.88 122 SER A CA 1
ATOM 865 C C . SER A 1 122 ? -8.941 6.252 1.437 1.00 96.88 122 SER A C 1
ATOM 867 O O . SER A 1 122 ? -8.670 5.164 0.936 1.00 96.88 122 SER A O 1
ATOM 869 N N . ALA A 1 123 ? -9.798 6.376 2.442 1.00 96.88 123 ALA A N 1
ATOM 870 C CA . ALA A 1 123 ? -10.576 5.272 2.981 1.00 96.88 123 ALA A CA 1
ATOM 871 C C . ALA A 1 123 ? -11.896 5.130 2.214 1.00 96.88 123 ALA A C 1
ATOM 873 O O . ALA A 1 123 ? -12.578 6.125 1.961 1.00 96.88 123 ALA A O 1
ATOM 874 N N . VAL A 1 124 ? -12.278 3.895 1.895 1.00 96.12 124 VAL A N 1
ATOM 875 C CA . VAL A 1 124 ? -13.572 3.539 1.301 1.00 96.12 124 VAL A CA 1
ATOM 876 C C . VAL A 1 124 ? -14.225 2.468 2.186 1.00 96.12 124 VAL A C 1
ATOM 878 O O . VAL A 1 124 ? -14.165 1.282 1.859 1.00 96.12 124 VAL A O 1
ATOM 881 N N . PRO A 1 125 ? -14.837 2.858 3.325 1.00 95.69 125 PRO A N 1
ATOM 882 C CA . PRO A 1 125 ? -15.353 1.903 4.309 1.00 95.69 125 PRO A CA 1
ATOM 883 C C . PRO A 1 125 ? -16.411 0.947 3.753 1.00 95.69 125 PRO A C 1
ATOM 885 O O . PRO A 1 125 ? -16.449 -0.205 4.144 1.00 95.69 125 PRO A O 1
ATOM 888 N N . ALA A 1 126 ? -17.225 1.387 2.787 1.00 95.56 126 ALA A N 1
ATOM 889 C CA . ALA A 1 126 ? -18.244 0.545 2.153 1.00 95.56 126 ALA A CA 1
ATOM 890 C C . ALA A 1 126 ? -17.675 -0.660 1.374 1.00 95.56 126 ALA A C 1
ATOM 892 O O . ALA A 1 126 ? -18.433 -1.552 1.003 1.00 95.56 126 ALA A O 1
ATOM 893 N N . LEU A 1 127 ? -16.371 -0.656 1.082 1.00 95.75 127 LEU A N 1
ATOM 894 C CA . LEU A 1 127 ? -15.662 -1.741 0.401 1.00 95.75 127 LEU A CA 1
ATOM 895 C C . LEU A 1 127 ? -14.583 -2.377 1.286 1.00 95.75 127 LEU A C 1
ATOM 897 O O . LEU A 1 127 ? -13.825 -3.199 0.786 1.00 95.75 127 LEU A O 1
ATOM 901 N N . ASP A 1 128 ? -14.456 -1.944 2.543 1.00 97.69 128 ASP A N 1
ATOM 902 C CA . ASP A 1 128 ? -13.367 -2.317 3.450 1.00 97.69 128 ASP A CA 1
ATOM 903 C C . ASP A 1 128 ? -11.955 -2.132 2.857 1.00 97.69 128 ASP A C 1
ATOM 905 O O . ASP A 1 128 ? -11.032 -2.916 3.089 1.00 97.69 128 ASP A O 1
ATOM 909 N N . VAL A 1 129 ? -11.776 -1.055 2.081 1.00 97.38 129 VAL A N 1
ATOM 910 C CA . VAL A 1 129 ? -10.512 -0.735 1.402 1.00 97.38 129 VAL A CA 1
ATOM 911 C C . VAL A 1 129 ? -9.959 0.613 1.850 1.00 97.38 129 VAL A C 1
ATOM 913 O O . VAL A 1 129 ? -10.672 1.616 1.914 1.00 97.38 129 VAL A O 1
ATOM 916 N N . VAL A 1 130 ? -8.646 0.664 2.064 1.00 98.00 130 VAL A N 1
ATOM 917 C CA . VAL A 1 130 ? -7.862 1.904 2.099 1.00 98.00 130 VAL A CA 1
ATOM 918 C C . VAL A 1 130 ? -6.954 1.934 0.875 1.00 98.00 130 VAL A C 1
ATOM 920 O O . VAL A 1 130 ? -6.170 1.015 0.645 1.00 98.00 130 VAL A O 1
ATOM 923 N N . GLN A 1 131 ? -7.045 2.991 0.073 1.00 97.44 131 GLN A N 1
ATOM 924 C CA . GLN A 1 131 ? -6.168 3.207 -1.076 1.00 97.44 131 GLN A CA 1
ATOM 925 C C . GLN A 1 131 ? -5.097 4.250 -0.751 1.00 97.44 131 GLN A C 1
ATOM 927 O O . GLN A 1 131 ? -5.354 5.207 -0.020 1.00 97.44 131 GLN A O 1
ATOM 932 N N . GLY A 1 132 ? -3.902 4.086 -1.311 1.00 97.75 132 GLY A N 1
ATOM 933 C CA . GLY A 1 132 ? -2.817 5.048 -1.136 1.00 97.75 132 GLY A CA 1
ATOM 934 C C . GLY A 1 132 ? -1.569 4.683 -1.930 1.00 97.75 132 GLY A C 1
ATOM 935 O O . GLY A 1 132 ? -1.592 3.796 -2.787 1.00 97.75 132 GLY A O 1
ATOM 936 N N . TRP A 1 133 ? -0.479 5.379 -1.627 1.00 98.31 133 TRP A N 1
ATOM 937 C CA . TRP A 1 133 ? 0.839 5.172 -2.218 1.00 98.31 133 TRP A CA 1
ATOM 938 C C . TRP A 1 133 ? 1.826 4.683 -1.165 1.00 98.31 133 TRP A C 1
ATOM 940 O O . TRP A 1 133 ? 1.886 5.249 -0.077 1.00 98.31 133 TRP A O 1
ATOM 950 N N . VAL A 1 134 ? 2.639 3.682 -1.492 1.00 98.56 134 VAL A N 1
ATOM 951 C CA . VAL A 1 134 ? 3.658 3.131 -0.584 1.00 98.56 134 VAL A CA 1
ATOM 952 C C . VAL A 1 134 ? 5.006 3.005 -1.286 1.00 98.56 134 VAL A C 1
ATOM 954 O O . VAL A 1 134 ? 5.065 2.686 -2.473 1.00 98.56 134 VAL A O 1
ATOM 957 N N . ALA A 1 135 ? 6.109 3.267 -0.583 1.00 98.44 135 ALA A N 1
ATOM 958 C CA . ALA A 1 135 ? 7.431 3.007 -1.146 1.00 98.44 135 ALA A CA 1
ATOM 959 C C . ALA A 1 135 ? 7.668 1.488 -1.289 1.00 98.44 135 ALA A C 1
ATOM 961 O O . ALA A 1 135 ? 7.242 0.727 -0.423 1.00 98.44 135 ALA A O 1
ATOM 962 N N . PRO A 1 136 ? 8.403 1.020 -2.314 1.00 98.31 136 PRO A N 1
ATOM 963 C CA . PRO A 1 136 ? 8.668 -0.407 -2.522 1.00 98.31 136 PRO A CA 1
ATOM 964 C C . PRO A 1 136 ? 9.197 -1.152 -1.286 1.00 98.31 136 PRO A C 1
ATOM 966 O O . PRO A 1 136 ? 8.798 -2.284 -1.033 1.00 98.31 136 PRO A O 1
ATOM 969 N N . ARG A 1 137 ? 10.055 -0.497 -0.493 1.00 98.38 137 ARG A N 1
ATOM 970 C CA . ARG A 1 137 ? 10.653 -1.046 0.738 1.00 98.38 137 ARG A CA 1
ATOM 971 C C . ARG A 1 137 ? 9.684 -1.166 1.921 1.00 98.38 137 ARG A C 1
ATOM 973 O O . ARG A 1 137 ? 9.924 -1.968 2.811 1.00 98.38 137 ARG A O 1
ATOM 980 N N . ASP A 1 138 ? 8.605 -0.386 1.921 1.00 98.50 138 ASP A N 1
ATOM 981 C CA . ASP A 1 138 ? 7.645 -0.315 3.031 1.00 98.50 138 ASP A CA 1
ATOM 982 C C . ASP A 1 138 ? 6.447 -1.264 2.805 1.00 98.50 138 ASP A C 1
ATOM 984 O O . ASP A 1 138 ? 5.548 -1.374 3.637 1.00 98.50 138 ASP A O 1
ATOM 988 N N . LEU A 1 139 ? 6.428 -1.991 1.680 1.00 97.81 139 LEU A N 1
ATOM 989 C CA . LEU A 1 139 ? 5.322 -2.869 1.297 1.00 97.81 139 LEU A CA 1
ATOM 990 C C . LEU A 1 139 ? 5.119 -4.031 2.282 1.00 97.81 139 LEU A C 1
ATOM 992 O O . LEU A 1 139 ? 3.980 -4.372 2.598 1.00 97.81 139 LEU A O 1
ATOM 996 N N . ASP A 1 140 ? 6.205 -4.617 2.795 1.00 97.56 140 ASP A N 1
ATOM 997 C CA . ASP A 1 140 ? 6.109 -5.676 3.804 1.00 97.56 140 ASP A CA 1
ATOM 998 C C . ASP A 1 140 ? 5.664 -5.119 5.163 1.00 97.56 140 ASP A C 1
ATOM 1000 O O . ASP A 1 140 ? 4.914 -5.791 5.864 1.00 97.56 140 ASP A O 1
ATOM 1004 N N . ALA A 1 141 ? 6.027 -3.884 5.529 1.00 97.69 141 ALA A N 1
ATOM 1005 C CA . ALA A 1 141 ? 5.572 -3.275 6.782 1.00 97.69 141 ALA A CA 1
ATOM 1006 C C . ALA A 1 141 ? 4.041 -3.131 6.818 1.00 97.69 141 ALA A C 1
ATOM 1008 O O . ALA A 1 141 ? 3.417 -3.467 7.825 1.00 97.69 141 ALA A O 1
ATOM 1009 N N . LEU A 1 142 ? 3.420 -2.738 5.697 1.00 97.50 142 LEU A N 1
ATOM 1010 C CA . LEU A 1 142 ? 1.958 -2.700 5.575 1.00 97.50 142 LEU A CA 1
ATOM 1011 C C . LEU A 1 142 ? 1.310 -4.068 5.793 1.00 97.50 142 LEU A C 1
ATOM 1013 O O . LEU A 1 142 ? 0.265 -4.152 6.432 1.00 97.50 142 LEU A O 1
ATOM 1017 N N . ALA A 1 143 ? 1.925 -5.140 5.288 1.00 97.88 143 ALA A N 1
ATOM 1018 C CA . ALA A 1 143 ? 1.394 -6.494 5.434 1.00 97.88 143 ALA A CA 1
ATOM 1019 C C . ALA A 1 143 ? 1.362 -6.971 6.897 1.00 97.88 143 ALA A C 1
ATOM 1021 O O . ALA A 1 143 ? 0.613 -7.888 7.224 1.00 97.88 143 ALA A O 1
ATOM 1022 N N . HIS A 1 144 ? 2.148 -6.355 7.782 1.00 97.25 144 HIS A N 1
ATOM 1023 C CA . HIS A 1 144 ? 2.172 -6.677 9.211 1.00 97.25 144 HIS A CA 1
ATOM 1024 C C . HIS A 1 144 ? 1.197 -5.827 10.039 1.00 97.25 144 HIS A C 1
ATOM 1026 O O . HIS A 1 144 ? 1.042 -6.074 11.238 1.00 97.25 144 HIS A O 1
ATOM 1032 N N . VAL A 1 145 ? 0.526 -4.837 9.437 1.00 96.69 145 VAL A N 1
ATOM 1033 C CA . VAL A 1 145 ? -0.430 -3.990 10.157 1.00 96.69 145 VAL A CA 1
ATOM 1034 C C . VAL 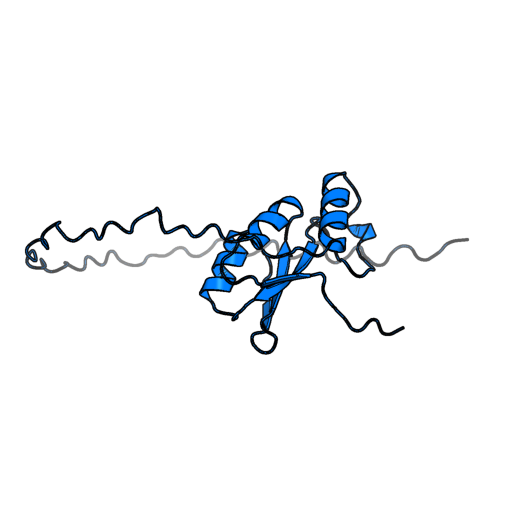A 1 145 ? -1.648 -4.808 10.580 1.00 96.69 145 VAL A C 1
ATOM 1036 O O . VAL A 1 145 ? -2.259 -5.545 9.805 1.00 96.69 145 VAL A O 1
ATOM 1039 N N . ALA A 1 146 ? -2.019 -4.661 11.849 1.00 96.06 146 ALA A N 1
ATOM 1040 C CA . ALA A 1 146 ? -3.169 -5.331 12.421 1.00 96.06 146 ALA A CA 1
ATOM 1041 C C . ALA A 1 146 ? -4.476 -4.916 11.727 1.00 96.06 146 ALA A C 1
ATOM 1043 O O . ALA A 1 146 ? -4.780 -3.733 11.651 1.00 96.06 146 ALA A O 1
ATOM 1044 N N . GLY A 1 147 ? -5.265 -5.896 11.282 1.00 95.25 147 GLY A N 1
ATOM 1045 C CA . GLY A 1 147 ? -6.545 -5.675 10.599 1.00 95.25 147 GLY A CA 1
ATOM 1046 C C . GLY A 1 147 ? -6.437 -5.602 9.076 1.00 95.25 147 GLY A C 1
ATOM 1047 O O . GLY A 1 147 ? -7.462 -5.458 8.420 1.00 95.25 147 GLY A O 1
ATOM 1048 N N . VAL A 1 148 ? -5.230 -5.720 8.510 1.00 97.88 148 VAL A N 1
ATOM 1049 C CA . VAL A 1 148 ? -5.037 -5.894 7.064 1.00 97.88 148 VAL A CA 1
ATOM 1050 C C . VAL A 1 148 ? -5.265 -7.355 6.689 1.00 97.88 148 VAL A C 1
ATOM 1052 O O . VAL A 1 148 ? -4.658 -8.251 7.275 1.00 97.88 148 VAL A O 1
ATOM 1055 N N . SER A 1 149 ? -6.109 -7.584 5.685 1.00 97.94 149 SER A N 1
ATOM 1056 C CA . SER A 1 149 ? -6.446 -8.912 5.168 1.00 97.94 149 SER A CA 1
ATOM 1057 C C . SER A 1 149 ? -5.756 -9.221 3.836 1.00 97.94 149 SER A C 1
ATOM 1059 O O . SER A 1 149 ? -5.402 -10.372 3.590 1.00 97.94 149 SER A O 1
ATOM 1061 N N . ALA A 1 150 ? -5.503 -8.216 2.986 1.00 98.19 150 ALA A N 1
ATOM 1062 C CA . ALA A 1 150 ? -4.738 -8.372 1.744 1.00 98.19 150 ALA A CA 1
ATOM 1063 C C . ALA A 1 150 ? -4.227 -7.033 1.191 1.00 98.19 150 ALA A C 1
ATOM 1065 O O . ALA A 1 150 ? -4.833 -5.983 1.403 1.00 98.19 150 ALA A O 1
ATOM 1066 N N . ILE A 1 151 ? -3.154 -7.071 0.395 1.00 98.38 151 ILE A N 1
ATOM 1067 C CA . ILE A 1 151 ? -2.640 -5.900 -0.335 1.00 98.38 151 ILE A CA 1
ATOM 1068 C C . ILE A 1 151 ? -2.611 -6.206 -1.832 1.00 98.38 151 ILE A C 1
ATOM 1070 O O . ILE A 1 151 ? -1.927 -7.125 -2.288 1.00 98.38 151 ILE A O 1
ATOM 1074 N N . THR A 1 152 ? -3.353 -5.423 -2.614 1.00 97.81 152 THR A N 1
ATOM 1075 C CA . THR A 1 152 ? -3.579 -5.667 -4.048 1.00 97.81 152 THR A CA 1
ATOM 1076 C C . THR A 1 152 ? -3.367 -4.407 -4.884 1.00 97.81 152 THR A C 1
ATOM 1078 O O . THR A 1 152 ? -3.478 -3.297 -4.363 1.00 97.81 152 THR A O 1
ATOM 1081 N N . PRO A 1 153 ? -3.041 -4.534 -6.180 1.00 96.25 153 PRO A N 1
ATOM 1082 C CA . PRO A 1 153 ? -3.075 -3.390 -7.077 1.00 96.25 153 PRO A CA 1
ATOM 1083 C C . PRO A 1 153 ? -4.513 -2.872 -7.266 1.00 96.25 153 PRO A C 1
ATOM 1085 O O . PRO A 1 153 ? -5.460 -3.660 -7.170 1.00 96.25 153 PRO A O 1
ATOM 1088 N N . PRO A 1 154 ? -4.694 -1.580 -7.594 1.00 92.00 154 PRO A N 1
ATOM 1089 C CA . PRO A 1 154 ? -6.004 -1.033 -7.916 1.00 92.00 154 PRO A CA 1
ATOM 1090 C C . PRO A 1 154 ? -6.676 -1.789 -9.068 1.00 92.00 154 PRO A C 1
ATOM 1092 O O . PRO A 1 154 ? -6.089 -1.981 -10.134 1.00 92.00 154 PRO A O 1
ATOM 1095 N N . ARG A 1 155 ? -7.938 -2.183 -8.877 1.00 85.94 155 ARG A N 1
ATOM 1096 C CA . ARG A 1 155 ? -8.783 -2.746 -9.939 1.00 85.94 155 ARG A CA 1
ATOM 1097 C C . ARG A 1 155 ? -9.674 -1.654 -10.512 1.00 85.94 155 ARG A C 1
ATOM 1099 O O . ARG A 1 155 ? -10.825 -1.511 -10.119 1.00 85.94 155 ARG A O 1
ATOM 1106 N N . TYR A 1 156 ? -9.141 -0.883 -11.450 1.00 73.75 156 TYR A N 1
ATOM 1107 C CA . TYR A 1 156 ? -9.988 -0.039 -12.288 1.00 73.75 156 TYR A CA 1
ATOM 1108 C C . TYR A 1 156 ? -10.619 -0.894 -13.385 1.00 73.75 156 TYR A C 1
ATOM 1110 O O . TYR A 1 156 ? -9.991 -1.834 -13.879 1.00 73.75 156 TYR A O 1
ATOM 1118 N N . ALA A 1 157 ? -11.856 -0.574 -13.769 1.00 51.44 157 ALA A N 1
ATOM 1119 C CA . ALA A 1 157 ? -12.440 -1.123 -14.982 1.00 51.44 157 ALA A CA 1
ATOM 1120 C C . ALA A 1 157 ? -11.528 -0.723 -16.146 1.00 51.44 157 ALA A C 1
ATOM 1122 O O . ALA A 1 157 ? -11.463 0.443 -16.527 1.00 51.44 157 ALA A O 1
ATOM 1123 N N . VAL A 1 158 ? -10.763 -1.684 -16.659 1.00 57.31 158 VAL A N 1
ATOM 1124 C CA . VAL A 1 158 ? -9.997 -1.495 -17.884 1.00 57.31 158 VAL A CA 1
ATOM 1125 C C . VAL A 1 158 ? -11.033 -1.537 -18.998 1.00 57.31 158 VAL A C 1
ATOM 1127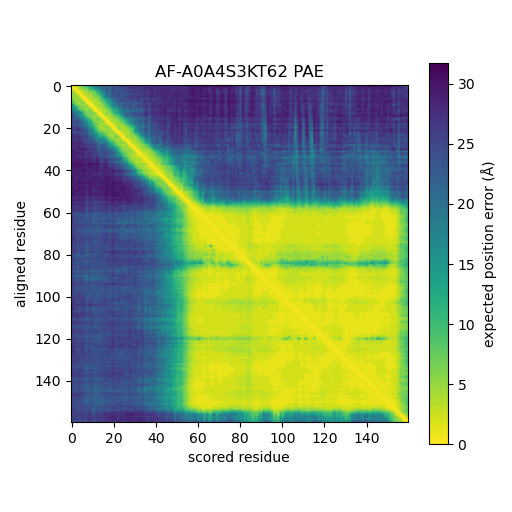 O O . VAL A 1 158 ? -11.393 -2.614 -19.470 1.00 57.31 158 VAL A O 1
ATOM 1130 N N . THR A 1 159 ? -11.602 -0.384 -19.343 1.00 52.81 159 THR A N 1
ATOM 1131 C CA . THR A 1 159 ? -12.392 -0.241 -20.565 1.00 52.81 159 THR A CA 1
ATOM 1132 C C . THR A 1 159 ? -11.451 -0.561 -21.722 1.00 52.81 159 THR A C 1
ATOM 1134 O O . THR A 1 159 ? -10.524 0.200 -22.000 1.00 52.81 159 THR A O 1
ATOM 1137 N N . ARG A 1 160 ? -11.611 -1.759 -22.293 1.00 52.00 160 ARG A N 1
ATOM 1138 C CA . ARG A 1 160 ? -10.958 -2.150 -23.544 1.00 52.00 160 ARG A CA 1
ATOM 1139 C C . ARG A 1 160 ? -11.591 -1.423 -24.715 1.00 52.00 160 ARG A C 1
ATOM 1141 O O . ARG A 1 160 ? -12.827 -1.239 -24.673 1.00 52.00 160 ARG A O 1
#